Protein AF-A0A2L2YYV2-F1 (afdb_monomer_lite)

pLDDT: mean 86.92, std 9.96, range [48.88, 98.19]

Secondary structure (DSSP, 8-state):
----TTTEEEEEEE-TTT--EEEEEEE-HHHH-HHHHIIIIIIIHHIIIIIHHHHHHHHHHHHHHHHHHHHTT-

Foldseek 3Di:
DPDPVQQWDWDWDQDPPPSDTDIDIDGDPCNVDPVNCCCVVPVVCCCVVPVVVVVVVVVVVVVVVVVVVVVVVD

Sequence (74 aa):
NIPRFWEIDVTEVLDPGSNSSVYMAKPSEFRMNKLYYKVYYIWLYLFVMYFIPFLTLAVLNIFIWRAVQHANKD

InterPro domains:
  IPR053326 G-protein coupled receptor 1-like [PTHR47632] (1-69)

Organism: Parasteatoda tepidariorum (NCBI:txid114398)

Structure (mmCIF, N/CA/C/O backbone):
data_AF-A0A2L2YYV2-F1
#
_entry.id   AF-A0A2L2YYV2-F1
#
loop_
_atom_site.group_PDB
_atom_site.id
_atom_site.type_symbol
_atom_site.label_atom_id
_atom_site.label_alt_id
_atom_site.label_comp_id
_atom_site.label_asym_id
_atom_site.label_entity_id
_atom_site.label_seq_id
_atom_site.pdbx_PDB_ins_code
_atom_site.Cartn_x
_atom_site.Cartn_y
_atom_site.Cartn_z
_atom_site.occupancy
_atom_site.B_iso_or_equiv
_atom_site.auth_seq_id
_atom_site.auth_comp_id
_atom_site.auth_asym_id
_atom_site.auth_atom_id
_atom_site.pdbx_PDB_model_num
ATOM 1 N N . ASN A 1 1 ? 13.354 -2.529 1.556 1.00 48.88 1 ASN A N 1
ATOM 2 C CA . ASN A 1 1 ? 13.406 -2.581 0.080 1.00 48.88 1 ASN A CA 1
ATOM 3 C C . ASN A 1 1 ? 12.815 -3.894 -0.392 1.00 48.88 1 ASN A C 1
ATOM 5 O O . ASN A 1 1 ? 13.496 -4.904 -0.320 1.00 48.88 1 ASN A O 1
ATOM 9 N N . ILE A 1 2 ? 11.544 -3.891 -0.804 1.00 60.28 2 ILE A N 1
ATOM 10 C CA . ILE A 1 2 ? 10.936 -5.052 -1.466 1.00 60.28 2 ILE A CA 1
ATOM 11 C C . ILE A 1 2 ? 11.279 -4.935 -2.960 1.00 60.28 2 ILE A C 1
ATOM 13 O O . ILE A 1 2 ? 10.983 -3.892 -3.551 1.00 60.28 2 ILE A O 1
ATOM 17 N N . PRO A 1 3 ? 11.945 -5.931 -3.564 1.00 56.91 3 PRO A N 1
ATOM 18 C CA . PRO A 1 3 ? 12.264 -5.909 -4.987 1.00 56.91 3 PRO A CA 1
ATOM 19 C C . PRO A 1 3 ? 10.979 -5.874 -5.825 1.00 56.91 3 PRO A C 1
ATOM 21 O O . PRO A 1 3 ? 10.085 -6.703 -5.666 1.00 56.91 3 PRO A O 1
ATOM 24 N N . ARG A 1 4 ? 10.874 -4.880 -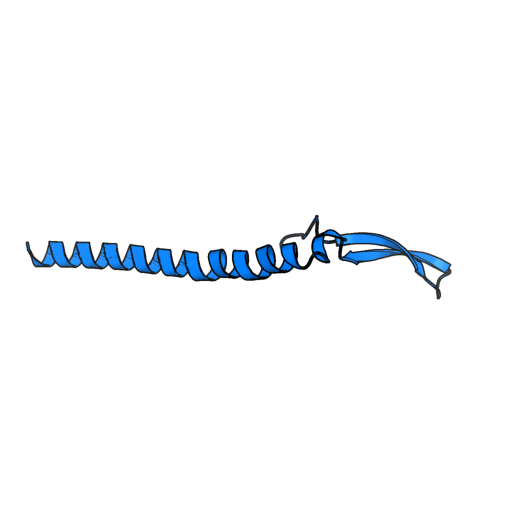6.715 1.00 71.31 4 ARG A N 1
ATOM 25 C CA . ARG A 1 4 ? 9.707 -4.682 -7.586 1.00 71.31 4 ARG A CA 1
ATOM 26 C C . ARG A 1 4 ? 9.878 -5.459 -8.886 1.00 71.31 4 ARG A C 1
ATOM 28 O O . ARG A 1 4 ? 10.080 -4.874 -9.946 1.00 71.31 4 ARG A O 1
ATOM 35 N N . PHE A 1 5 ? 9.818 -6.784 -8.771 1.00 71.69 5 PHE A N 1
ATOM 36 C CA . PHE A 1 5 ? 10.141 -7.719 -9.852 1.00 71.69 5 PHE A CA 1
ATOM 37 C C . PHE A 1 5 ? 9.352 -7.493 -11.147 1.00 71.69 5 PHE A C 1
ATOM 39 O O . PHE A 1 5 ? 9.850 -7.829 -12.210 1.00 71.69 5 PHE A O 1
ATOM 46 N N . TRP A 1 6 ? 8.135 -6.948 -11.074 1.00 74.12 6 TRP A N 1
ATOM 47 C CA . TRP A 1 6 ? 7.256 -6.780 -12.244 1.00 74.12 6 TRP A CA 1
ATOM 48 C C . TRP A 1 6 ? 7.166 -5.334 -12.738 1.00 74.12 6 TRP A C 1
ATOM 50 O O . TRP A 1 6 ? 6.466 -5.033 -13.702 1.00 74.12 6 TRP A O 1
ATOM 60 N N . GLU A 1 7 ? 7.859 -4.415 -12.068 1.00 82.25 7 GLU A N 1
ATOM 61 C CA . GLU A 1 7 ? 7.851 -2.993 -12.411 1.00 82.25 7 GLU A CA 1
ATOM 62 C C . GLU A 1 7 ? 9.110 -2.556 -13.168 1.00 82.25 7 GLU A C 1
ATOM 64 O O . GLU A 1 7 ? 9.195 -1.405 -13.603 1.00 82.25 7 GLU A O 1
ATOM 69 N N . ILE A 1 8 ? 10.093 -3.448 -13.298 1.00 86.69 8 ILE A N 1
ATOM 70 C CA . ILE A 1 8 ? 11.410 -3.158 -13.858 1.00 86.69 8 ILE A CA 1
ATOM 71 C C . ILE A 1 8 ? 11.701 -4.170 -14.961 1.00 86.69 8 ILE A C 1
ATOM 73 O O . ILE A 1 8 ? 11.797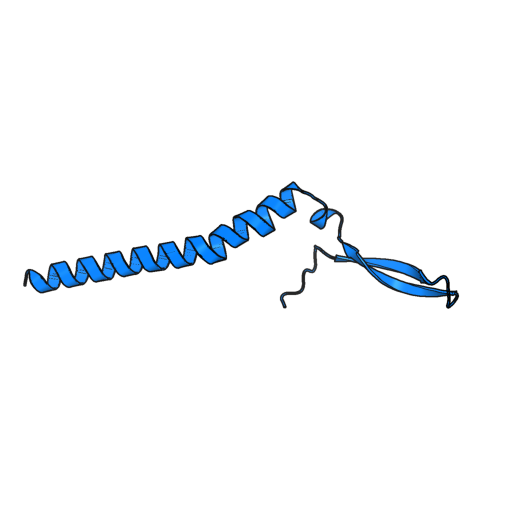 -5.363 -14.687 1.00 86.69 8 ILE A O 1
ATOM 77 N N . ASP A 1 9 ? 11.902 -3.664 -16.172 1.00 85.69 9 ASP A N 1
ATOM 78 C CA . ASP A 1 9 ? 12.473 -4.425 -17.278 1.00 85.69 9 ASP A CA 1
ATOM 79 C C . ASP A 1 9 ? 13.956 -4.078 -17.414 1.00 85.69 9 ASP A C 1
ATOM 81 O O . ASP A 1 9 ? 14.376 -2.951 -17.142 1.00 85.69 9 ASP A O 1
ATOM 85 N N . VAL A 1 10 ? 14.760 -5.036 -17.867 1.00 86.81 10 VAL A N 1
ATOM 86 C CA . VAL A 1 10 ? 16.177 -4.812 -18.167 1.00 86.81 10 VAL A CA 1
ATOM 87 C C . VAL A 1 10 ? 16.341 -4.759 -19.678 1.00 86.81 10 VAL A C 1
ATOM 89 O O . VAL A 1 10 ? 15.947 -5.688 -20.379 1.00 86.81 10 VAL A O 1
ATOM 92 N N . THR A 1 11 ? 16.912 -3.669 -20.184 1.00 84.25 11 THR A N 1
ATOM 93 C CA . THR A 1 11 ? 17.258 -3.532 -21.602 1.00 84.25 11 THR A CA 1
ATOM 94 C C . THR A 1 11 ? 18.739 -3.311 -21.784 1.00 84.25 11 THR A C 1
ATOM 96 O O . THR A 1 11 ? 19.355 -2.538 -21.050 1.00 84.25 11 THR A O 1
ATOM 99 N N . GLU A 1 12 ? 19.281 -3.966 -22.798 1.00 86.38 12 GLU A N 1
ATOM 100 C CA . GLU A 1 12 ? 20.628 -3.730 -23.288 1.00 86.38 12 GLU A CA 1
ATOM 101 C C . GLU A 1 12 ? 20.641 -2.438 -24.109 1.00 86.38 12 GLU A C 1
ATOM 103 O O . GLU A 1 12 ? 19.865 -2.272 -25.053 1.00 86.38 12 GLU A O 1
ATOM 108 N N . VAL A 1 13 ? 21.485 -1.494 -23.708 1.00 83.81 13 VAL A N 1
ATOM 109 C CA . VAL A 1 13 ? 21.690 -0.224 -24.401 1.00 83.81 13 VAL A CA 1
ATOM 110 C C . VAL A 1 13 ? 23.169 -0.120 -24.741 1.00 83.81 13 VAL A C 1
ATOM 112 O O . VAL A 1 13 ? 24.028 -0.397 -23.903 1.00 83.81 13 VAL A O 1
ATOM 115 N N . LEU A 1 14 ? 23.469 0.266 -25.981 1.00 85.81 14 LEU A N 1
ATOM 116 C CA . LEU A 1 14 ? 24.842 0.516 -26.402 1.00 85.81 14 LEU A CA 1
ATOM 117 C C . LEU A 1 14 ? 25.306 1.846 -25.801 1.00 85.81 14 LEU A C 1
ATOM 119 O O . LEU A 1 14 ? 24.692 2.884 -26.058 1.00 85.81 14 LEU A O 1
ATOM 123 N N . ASP A 1 15 ? 26.363 1.819 -24.997 1.00 79.75 15 ASP A N 1
ATOM 124 C CA . ASP A 1 15 ? 26.925 3.029 -24.408 1.00 79.75 15 ASP A CA 1
ATOM 125 C C . ASP A 1 15 ? 27.698 3.828 -25.480 1.00 79.75 15 ASP A C 1
ATOM 127 O O . ASP A 1 15 ? 28.686 3.316 -26.022 1.00 79.75 15 ASP A O 1
ATOM 131 N N . PRO A 1 16 ? 27.297 5.078 -25.793 1.00 76.56 16 PRO A N 1
ATOM 132 C CA . PRO A 1 16 ? 27.916 5.874 -26.854 1.00 76.56 16 PRO A CA 1
ATOM 133 C C . PRO A 1 16 ? 29.402 6.175 -26.624 1.00 76.56 16 PRO A C 1
ATOM 135 O O . PRO A 1 16 ? 30.113 6.483 -27.577 1.00 76.56 16 PRO A O 1
ATOM 138 N N . GLY A 1 17 ? 29.868 6.131 -25.369 1.00 79.69 17 GLY A N 1
ATOM 139 C CA . GLY A 1 17 ? 31.244 6.470 -24.998 1.00 79.69 17 GLY A CA 1
ATOM 140 C C . GLY A 1 17 ? 32.212 5.286 -24.975 1.00 79.69 17 GLY A C 1
ATOM 141 O O . GLY A 1 17 ? 33.389 5.464 -25.281 1.00 79.69 17 GLY A O 1
ATOM 142 N N . SER A 1 18 ? 31.743 4.085 -24.626 1.00 77.81 18 SER A N 1
ATOM 143 C CA . SER A 1 18 ? 32.599 2.898 -24.478 1.00 77.81 18 SER A CA 1
ATOM 144 C C . SER A 1 18 ? 32.401 1.837 -25.561 1.00 77.81 18 SER A C 1
ATOM 146 O O . SER A 1 18 ? 33.128 0.844 -25.568 1.00 77.81 18 SER A O 1
ATOM 148 N N . ASN A 1 19 ? 31.445 2.035 -26.483 1.00 79.31 19 ASN A N 1
ATOM 149 C CA . ASN A 1 19 ? 31.079 1.066 -27.524 1.00 79.31 19 ASN A CA 1
ATOM 150 C C . ASN A 1 19 ? 30.768 -0.332 -26.948 1.00 79.31 19 ASN A C 1
ATOM 152 O O . ASN A 1 19 ? 30.927 -1.353 -27.619 1.00 79.31 19 ASN A O 1
ATOM 156 N N . SER A 1 20 ? 30.359 -0.370 -25.678 1.00 79.81 20 SER A N 1
ATOM 157 C CA . SER A 1 20 ? 30.051 -1.581 -24.933 1.00 79.81 20 SER A CA 1
ATOM 158 C C . SER A 1 20 ? 28.561 -1.633 -24.609 1.00 79.81 20 SER A C 1
ATOM 160 O O . SER A 1 20 ? 27.894 -0.607 -24.456 1.00 79.81 20 SER A O 1
ATOM 162 N N . SER A 1 21 ? 28.017 -2.843 -24.554 1.00 82.00 21 SER A N 1
ATOM 163 C CA . SER A 1 21 ? 26.636 -3.095 -24.157 1.00 82.00 21 SER A CA 1
ATOM 164 C C . SER A 1 21 ? 26.496 -2.971 -22.640 1.00 82.00 21 SER A C 1
ATOM 166 O O . SER A 1 21 ? 27.116 -3.734 -21.894 1.00 82.00 21 SER A O 1
ATOM 168 N N . VAL A 1 22 ? 25.656 -2.048 -22.174 1.00 84.50 22 VAL A N 1
ATOM 169 C CA . VAL A 1 22 ? 25.338 -1.882 -20.752 1.00 84.50 22 VAL A CA 1
ATOM 170 C C . VAL A 1 22 ? 23.876 -2.247 -20.513 1.00 84.50 22 VAL A C 1
ATOM 172 O O . VAL A 1 22 ? 22.986 -1.878 -21.277 1.00 84.50 22 VAL A O 1
ATOM 175 N N . TYR A 1 23 ? 23.611 -2.963 -19.423 1.00 86.00 23 TYR A N 1
ATOM 176 C CA . TYR A 1 23 ? 22.251 -3.277 -18.995 1.00 86.00 23 TYR A CA 1
ATOM 177 C C . TYR A 1 23 ? 21.682 -2.127 -18.161 1.00 86.00 23 TYR A C 1
ATOM 179 O O . TYR A 1 23 ? 22.207 -1.802 -17.096 1.00 86.00 23 TYR 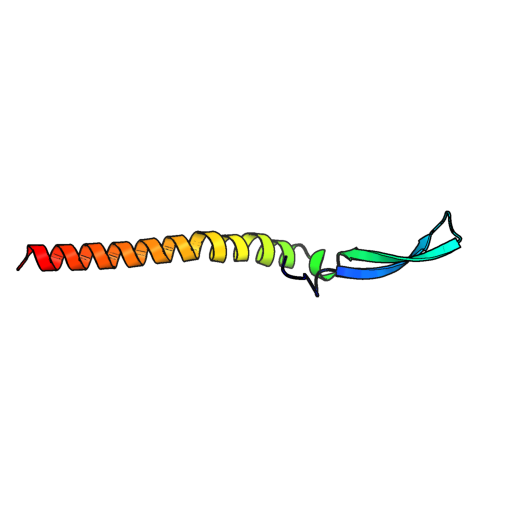A O 1
ATOM 187 N N . MET A 1 24 ? 20.586 -1.528 -18.623 1.00 82.69 24 MET A N 1
ATOM 188 C CA . MET A 1 24 ? 19.856 -0.490 -17.896 1.00 82.69 24 MET A CA 1
ATOM 189 C C . MET A 1 24 ? 18.481 -0.988 -17.454 1.00 82.69 24 MET A C 1
ATOM 191 O O . MET A 1 24 ? 17.758 -1.644 -18.204 1.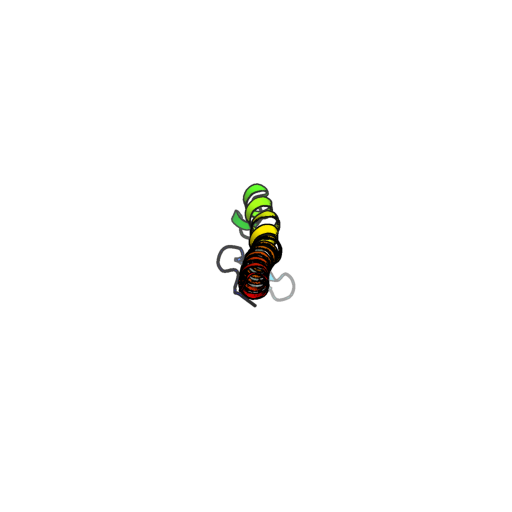00 82.69 24 MET A O 1
ATOM 195 N N . ALA A 1 25 ? 18.110 -0.631 -16.224 1.00 85.62 25 ALA A N 1
ATOM 196 C CA . ALA A 1 25 ? 16.773 -0.848 -15.691 1.00 85.62 25 ALA A CA 1
ATOM 197 C C . ALA A 1 25 ? 15.820 0.232 -16.225 1.00 85.62 25 ALA A C 1
ATOM 199 O O . ALA A 1 25 ? 16.020 1.422 -15.973 1.00 85.62 25 ALA A O 1
ATOM 200 N N . LYS A 1 26 ? 14.764 -0.178 -16.925 1.00 85.38 26 LYS A N 1
ATOM 201 C CA . LYS A 1 26 ? 13.687 0.693 -17.404 1.00 85.38 26 LYS A CA 1
ATOM 202 C C . LYS A 1 26 ? 12.368 0.342 -16.702 1.00 85.38 26 LYS A C 1
ATOM 204 O O . LYS A 1 26 ? 12.184 -0.801 -16.280 1.00 85.38 26 LYS A O 1
ATOM 209 N N . PRO A 1 27 ? 11.431 1.292 -16.549 1.00 84.44 27 PRO A N 1
ATOM 210 C CA . PRO A 1 27 ? 10.089 0.959 -16.086 1.00 84.44 27 PRO A CA 1
ATOM 211 C C . PRO A 1 27 ? 9.420 -0.009 -17.070 1.00 84.44 27 PRO A C 1
ATOM 213 O O . PRO A 1 27 ? 9.459 0.223 -18.279 1.00 84.44 27 PRO A O 1
ATOM 216 N N . SER A 1 28 ? 8.804 -1.070 -16.548 1.00 87.25 28 SER A N 1
ATOM 217 C CA . SER A 1 28 ? 8.039 -2.007 -17.372 1.00 87.25 28 SER A CA 1
ATOM 218 C C . SER A 1 28 ? 6.767 -1.360 -17.925 1.00 87.25 28 SER A C 1
ATOM 220 O O . SER A 1 28 ? 6.244 -0.389 -17.361 1.00 87.25 28 SER A O 1
ATOM 222 N N . GLU A 1 29 ? 6.214 -1.914 -19.007 1.00 83.94 29 GLU A N 1
ATOM 223 C CA . GLU A 1 29 ? 4.927 -1.457 -19.563 1.00 83.94 29 GLU A CA 1
ATOM 224 C C . GLU A 1 29 ? 3.808 -1.491 -18.514 1.00 83.94 29 GLU A C 1
ATOM 226 O O . GLU A 1 29 ? 2.964 -0.595 -18.440 1.00 83.94 29 GLU A O 1
ATOM 231 N N . PHE A 1 30 ? 3.857 -2.492 -17.635 1.00 80.69 30 PHE A N 1
ATOM 232 C CA . PHE A 1 30 ? 2.923 -2.641 -16.531 1.00 80.69 30 PHE A CA 1
ATOM 233 C C . PHE A 1 30 ? 2.996 -1.468 -15.545 1.00 80.69 30 PHE A C 1
ATOM 235 O O . PHE A 1 30 ? 1.965 -0.940 -15.127 1.00 80.69 30 PHE A O 1
ATOM 242 N N . ARG A 1 31 ? 4.203 -0.980 -15.232 1.00 83.00 31 ARG A N 1
ATOM 243 C CA . ARG A 1 31 ? 4.393 0.203 -14.381 1.00 83.00 31 ARG A CA 1
ATOM 244 C C . ARG A 1 31 ? 3.921 1.497 -15.040 1.00 83.00 31 ARG A C 1
ATOM 246 O O . ARG A 1 31 ? 3.467 2.400 -14.339 1.00 83.00 31 ARG A O 1
ATOM 253 N N . MET A 1 32 ? 3.996 1.593 -16.364 1.00 84.81 32 MET A N 1
ATOM 254 C CA . MET A 1 32 ? 3.517 2.760 -17.114 1.00 84.81 32 MET A CA 1
ATOM 255 C C . MET A 1 32 ? 1.986 2.824 -17.205 1.00 84.81 32 MET A C 1
ATOM 257 O O . MET A 1 32 ? 1.421 3.864 -17.558 1.00 84.81 32 MET A O 1
ATOM 261 N N . ASN A 1 33 ? 1.289 1.742 -16.850 1.00 89.19 33 ASN A N 1
ATOM 262 C CA . ASN A 1 33 ? -0.162 1.720 -16.825 1.00 89.19 33 ASN A CA 1
ATOM 263 C C . ASN A 1 33 ? -0.710 2.607 -15.689 1.00 89.19 33 ASN A C 1
ATOM 265 O O . ASN A 1 33 ? -0.580 2.312 -14.498 1.00 89.19 33 ASN A O 1
ATOM 269 N N . LYS A 1 34 ? -1.398 3.690 -16.071 1.00 88.00 34 LYS A N 1
ATOM 270 C CA . LYS A 1 34 ? -2.005 4.660 -15.143 1.00 88.00 34 LYS A CA 1
ATOM 271 C C . LYS A 1 34 ? -3.010 4.021 -14.179 1.00 88.00 34 LYS A C 1
ATOM 273 O O . LYS A 1 34 ? -3.116 4.460 -13.034 1.00 88.00 34 LYS A O 1
ATOM 278 N N . LEU A 1 35 ? -3.749 3.005 -14.631 1.00 89.50 35 LEU A N 1
ATOM 279 C CA . LEU A 1 35 ? -4.730 2.302 -13.806 1.00 89.50 35 LEU A CA 1
ATOM 280 C C . LEU A 1 35 ? -4.029 1.467 -12.735 1.00 89.50 35 LEU A C 1
ATOM 282 O O . LEU A 1 35 ? -4.385 1.582 -11.563 1.00 89.50 35 LEU A O 1
ATOM 286 N N . TYR A 1 36 ? -2.994 0.711 -13.119 1.00 87.00 36 TYR A N 1
ATOM 287 C CA . TYR A 1 36 ? -2.163 -0.032 -12.170 1.00 87.00 36 TYR A CA 1
ATOM 288 C C . TYR A 1 36 ? -1.566 0.906 -11.120 1.00 87.00 36 TYR A C 1
ATOM 290 O O . TYR A 1 36 ? -1.744 0.680 -9.925 1.00 87.00 36 TYR A O 1
ATOM 298 N N . TYR A 1 37 ? -0.947 2.008 -11.555 1.00 86.88 37 TYR A N 1
ATOM 299 C CA . TYR A 1 37 ? -0.346 2.977 -10.643 1.00 86.88 37 TYR A CA 1
ATOM 300 C C . TYR A 1 37 ? -1.363 3.521 -9.634 1.00 86.88 37 TYR A C 1
ATOM 302 O O . TYR A 1 37 ? -1.108 3.529 -8.432 1.00 86.88 37 TYR A O 1
ATOM 310 N N . LYS A 1 38 ? -2.547 3.935 -10.102 1.00 90.69 38 LYS A N 1
ATOM 311 C CA . LYS A 1 38 ? -3.590 4.488 -9.231 1.00 90.69 38 LYS A CA 1
ATOM 312 C C . LYS A 1 38 ? -4.094 3.456 -8.221 1.00 90.69 38 LYS A C 1
ATOM 314 O O . LYS A 1 38 ? -4.240 3.775 -7.048 1.00 90.69 38 LYS A O 1
ATOM 319 N N . VAL A 1 39 ? -4.368 2.229 -8.646 1.00 90.06 39 VAL A N 1
ATOM 320 C CA . VAL A 1 39 ? -4.888 1.189 -7.746 1.00 90.06 39 VAL A CA 1
ATOM 321 C C . VAL A 1 39 ? -3.820 0.735 -6.753 1.00 90.06 39 VAL A C 1
ATOM 323 O O . VAL A 1 39 ? -4.073 0.685 -5.553 1.00 90.06 39 VAL A O 1
ATOM 326 N N . TYR A 1 40 ? -2.610 0.455 -7.222 1.00 86.00 40 TYR A N 1
ATOM 327 C CA . TYR A 1 40 ? -1.562 -0.094 -6.373 1.00 86.00 40 TYR A CA 1
ATOM 328 C C . TYR A 1 40 ? -0.913 0.969 -5.475 1.00 86.00 40 TYR A C 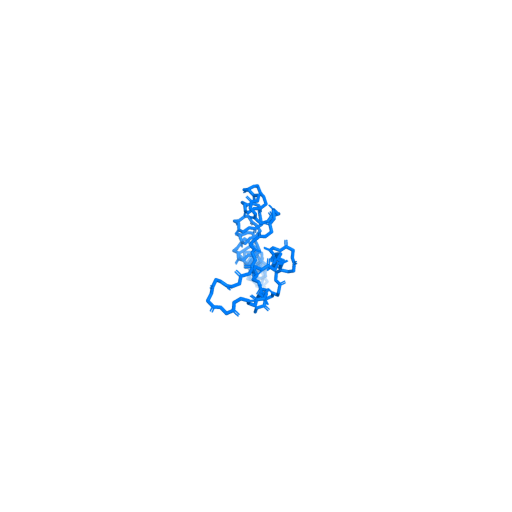1
ATOM 330 O O . TYR A 1 40 ? -0.888 0.817 -4.259 1.00 86.00 40 TYR A O 1
ATOM 338 N N . TYR A 1 41 ? -0.429 2.083 -6.029 1.00 85.06 41 TYR A N 1
ATOM 339 C CA . TYR A 1 41 ? 0.309 3.068 -5.228 1.00 85.06 41 TYR A CA 1
ATOM 340 C C . TYR A 1 41 ? -0.583 3.979 -4.399 1.00 85.06 41 TYR A C 1
ATOM 342 O O . TYR A 1 41 ? -0.155 4.418 -3.338 1.00 85.06 41 TYR A O 1
ATOM 350 N N . ILE A 1 42 ? -1.794 4.290 -4.865 1.00 88.88 42 ILE A N 1
ATOM 351 C CA . ILE A 1 42 ? -2.681 5.198 -4.131 1.00 88.88 42 ILE A CA 1
ATOM 352 C C . ILE A 1 42 ? -3.624 4.382 -3.257 1.00 88.88 42 ILE A C 1
ATOM 354 O O . ILE A 1 42 ? -3.586 4.517 -2.037 1.00 88.88 42 ILE A O 1
ATOM 358 N N . TRP A 1 43 ? -4.445 3.514 -3.851 1.00 93.00 43 TRP A N 1
ATOM 359 C CA . TRP A 1 43 ? -5.490 2.830 -3.089 1.00 93.00 43 TRP A CA 1
ATOM 360 C C . TRP A 1 43 ? -4.940 1.782 -2.125 1.00 93.00 43 TRP A C 1
ATOM 362 O O . TRP A 1 43 ? -5.274 1.838 -0.944 1.00 93.00 43 TRP A O 1
ATOM 372 N N . LEU A 1 44 ? -4.084 0.860 -2.577 1.00 91.25 44 LEU A N 1
ATOM 373 C CA . LEU A 1 44 ? -3.537 -0.171 -1.687 1.00 91.25 44 LEU A CA 1
ATOM 374 C C . LEU A 1 44 ? -2.732 0.459 -0.545 1.00 91.25 44 LEU A C 1
ATOM 376 O O . LEU A 1 44 ? -2.912 0.081 0.608 1.00 91.25 44 LEU A O 1
ATOM 380 N N . TYR A 1 45 ? -1.890 1.450 -0.851 1.00 88.19 45 TYR A N 1
ATOM 381 C CA . TYR A 1 45 ? -1.116 2.166 0.162 1.00 88.19 45 TYR A CA 1
ATOM 382 C C . TYR A 1 45 ? -2.027 2.865 1.175 1.00 88.19 45 TYR A C 1
ATOM 384 O O . TYR A 1 45 ? -1.834 2.716 2.379 1.00 88.19 45 TYR A O 1
ATOM 392 N N . LEU A 1 46 ? -3.065 3.567 0.707 1.00 93.75 46 LEU A N 1
ATOM 393 C CA . LEU A 1 46 ? -4.033 4.229 1.579 1.00 93.75 46 LEU A CA 1
ATOM 394 C C . LEU A 1 46 ? -4.734 3.220 2.498 1.00 93.75 46 LEU A C 1
ATOM 396 O O . LEU A 1 46 ? -4.786 3.414 3.714 1.00 93.75 46 LEU A O 1
ATOM 400 N N . PHE A 1 47 ? -5.238 2.119 1.939 1.00 95.19 47 PHE A N 1
ATOM 401 C CA . PHE A 1 47 ? -5.959 1.118 2.718 1.00 95.19 47 PHE A CA 1
ATOM 402 C C . PHE A 1 47 ? -5.052 0.392 3.711 1.00 95.19 47 PHE A C 1
ATOM 404 O O . PHE A 1 47 ? -5.368 0.314 4.895 1.00 95.19 47 PHE A O 1
ATOM 411 N N . VAL A 1 48 ? -3.916 -0.126 3.251 1.00 94.38 48 VAL A N 1
ATOM 412 C CA . VAL A 1 48 ? -3.043 -0.960 4.080 1.00 94.38 48 VAL A CA 1
ATOM 413 C C . VAL A 1 48 ? -2.317 -0.131 5.131 1.00 94.38 48 VAL A C 1
ATOM 415 O O . VAL A 1 48 ? -2.204 -0.570 6.270 1.00 94.38 48 VAL A O 1
ATOM 418 N N . MET A 1 49 ? -1.844 1.066 4.780 1.00 92.75 49 MET A N 1
ATOM 419 C CA . MET A 1 49 ? -1.002 1.855 5.677 1.00 92.75 49 MET A CA 1
ATOM 420 C C . MET A 1 49 ? -1.789 2.789 6.597 1.00 92.75 49 MET A C 1
ATOM 422 O O . MET A 1 49 ? -1.294 3.123 7.669 1.00 92.75 49 MET A O 1
ATOM 426 N N . TYR A 1 50 ? -3.008 3.189 6.222 1.00 93.06 50 TYR A N 1
ATOM 427 C CA . TYR A 1 50 ? -3.817 4.101 7.038 1.00 93.06 50 TYR A CA 1
ATOM 428 C C . TYR A 1 50 ? -5.132 3.477 7.482 1.00 93.06 50 TYR A C 1
ATOM 430 O O . TYR A 1 50 ? -5.412 3.441 8.679 1.00 93.06 50 TYR A O 1
ATOM 438 N N . PHE A 1 51 ? -5.934 2.961 6.547 1.00 95.88 51 PHE A N 1
ATOM 439 C CA . PHE A 1 51 ? -7.277 2.484 6.877 1.00 95.88 51 PHE A CA 1
ATOM 440 C C . PHE A 1 51 ? -7.251 1.280 7.823 1.00 95.88 51 PHE A C 1
ATOM 442 O O . PHE A 1 51 ? -7.950 1.292 8.831 1.00 95.88 51 PHE A O 1
ATOM 449 N N . ILE A 1 52 ? -6.426 0.264 7.547 1.00 96.25 52 ILE A N 1
ATOM 450 C CA . ILE A 1 52 ? -6.336 -0.942 8.383 1.00 96.25 52 ILE A CA 1
ATOM 451 C C . ILE A 1 52 ? -5.821 -0.613 9.794 1.00 96.25 52 ILE A C 1
ATOM 453 O O . ILE A 1 52 ? -6.487 -1.012 10.753 1.00 96.25 52 ILE A O 1
ATOM 457 N N . PRO A 1 53 ? -4.707 0.126 9.981 1.00 96.50 53 PRO A N 1
ATOM 458 C CA . PRO A 1 53 ? -4.252 0.501 11.318 1.00 96.50 53 PRO A CA 1
ATOM 459 C C . PRO A 1 53 ? -5.286 1.326 12.083 1.00 96.50 53 PRO A C 1
ATOM 461 O O . PRO A 1 53 ? -5.547 1.049 13.252 1.00 96.50 53 PRO A O 1
ATOM 464 N N . PHE A 1 54 ? -5.931 2.289 11.418 1.00 97.19 54 PHE A N 1
ATOM 465 C CA . PHE A 1 54 ? -6.964 3.112 12.039 1.00 97.19 54 PHE A CA 1
ATOM 466 C C . PHE A 1 54 ? -8.191 2.290 12.443 1.00 97.19 54 PHE A C 1
ATOM 468 O O . PHE A 1 54 ? -8.671 2.407 13.568 1.00 97.19 54 PHE A O 1
ATOM 475 N N . LEU A 1 55 ? -8.673 1.416 11.559 1.00 97.81 55 LEU A N 1
ATOM 476 C CA . LEU A 1 55 ? -9.801 0.535 11.841 1.00 97.81 55 LEU A CA 1
ATOM 477 C C . LEU A 1 55 ? -9.476 -0.424 12.989 1.00 97.81 55 LEU A C 1
ATOM 479 O O . LEU A 1 55 ? -10.301 -0.617 13.876 1.00 97.81 55 LEU A O 1
ATOM 483 N N . THR A 1 56 ? -8.265 -0.980 13.005 1.00 97.81 56 THR A N 1
ATOM 484 C CA . THR A 1 56 ? -7.799 -1.861 14.084 1.00 97.81 56 THR A CA 1
ATOM 485 C C . THR A 1 56 ? -7.798 -1.117 15.415 1.00 97.81 56 THR A C 1
ATOM 487 O O . THR A 1 56 ? -8.354 -1.611 16.392 1.00 97.81 56 THR A O 1
ATOM 490 N N . LEU A 1 57 ? -7.255 0.104 15.451 1.00 97.56 57 LEU A N 1
ATOM 491 C CA . LEU A 1 57 ? -7.300 0.952 16.640 1.00 97.56 57 LEU A CA 1
ATOM 492 C C . LEU A 1 57 ? -8.738 1.251 17.065 1.00 97.56 57 LEU A C 1
ATOM 494 O O . LEU A 1 57 ? -9.049 1.134 18.246 1.00 97.56 57 LEU A O 1
ATOM 498 N N . ALA A 1 58 ? -9.623 1.606 16.136 1.00 97.81 58 ALA A N 1
ATOM 499 C CA . ALA A 1 58 ? -11.019 1.895 16.443 1.00 97.81 58 ALA A CA 1
ATOM 500 C C . ALA A 1 58 ? -11.725 0.675 17.053 1.00 97.81 58 ALA A C 1
ATOM 502 O O . ALA A 1 58 ? -12.368 0.787 18.093 1.00 97.81 58 ALA A O 1
ATOM 503 N N . VAL A 1 59 ? -11.550 -0.505 16.455 1.00 98.19 59 VAL A N 1
ATOM 504 C CA . VAL A 1 59 ? -12.127 -1.765 16.939 1.00 98.19 59 VAL A CA 1
ATOM 505 C C . VAL A 1 59 ? -11.597 -2.120 18.329 1.00 98.19 59 VAL A C 1
ATOM 507 O O . VAL A 1 59 ? -12.385 -2.421 19.224 1.00 98.19 59 VAL A O 1
ATOM 510 N N . LEU A 1 60 ? -10.283 -2.024 18.547 1.00 97.75 60 LEU A N 1
ATOM 511 C CA . LEU A 1 60 ? -9.678 -2.269 19.858 1.00 97.75 60 LEU A CA 1
ATOM 512 C C . LEU A 1 60 ? -10.186 -1.278 20.913 1.00 97.75 60 LEU A C 1
ATOM 514 O O . LEU A 1 60 ? -10.554 -1.691 22.010 1.00 97.75 60 LEU A O 1
ATOM 518 N N . ASN A 1 61 ? -10.286 0.010 20.577 1.00 97.50 61 ASN A N 1
ATOM 519 C CA . ASN A 1 61 ? -10.837 1.023 21.480 1.00 97.50 61 ASN A CA 1
ATOM 520 C C . ASN A 1 61 ? -12.311 0.757 21.818 1.00 97.50 61 ASN A C 1
ATOM 522 O O . ASN A 1 61 ? -12.710 0.918 22.969 1.00 97.50 61 ASN A O 1
ATOM 526 N N . ILE A 1 62 ? -13.117 0.292 20.858 1.00 97.75 62 ILE A N 1
ATOM 527 C CA . ILE A 1 62 ? -14.507 -0.113 21.110 1.00 97.75 62 ILE A CA 1
ATOM 528 C C . ILE A 1 62 ? -14.558 -1.297 22.081 1.00 97.75 62 ILE A C 1
ATOM 530 O O . ILE A 1 62 ? -15.389 -1.303 22.991 1.00 97.75 62 ILE A O 1
ATOM 534 N N . PHE A 1 63 ? -13.680 -2.291 21.923 1.00 97.56 63 PHE A N 1
ATOM 535 C CA . PHE A 1 63 ? -13.615 -3.422 22.850 1.00 97.56 63 PHE A CA 1
ATOM 536 C C . PHE A 1 63 ? -13.224 -2.992 24.263 1.00 97.56 63 PHE A C 1
ATOM 538 O O . PHE A 1 63 ? -13.883 -3.401 25.218 1.00 97.56 63 PHE A O 1
ATOM 545 N N . ILE A 1 64 ? -12.221 -2.122 24.396 1.00 96.50 64 ILE A N 1
ATOM 546 C CA . ILE A 1 64 ? -11.812 -1.561 25.690 1.00 96.50 64 ILE A CA 1
ATOM 547 C C . ILE A 1 64 ? -12.977 -0.797 26.327 1.00 96.50 64 ILE A C 1
ATOM 549 O O . ILE A 1 64 ? -13.299 -1.033 27.489 1.00 96.50 64 ILE A O 1
ATOM 553 N N . TRP A 1 65 ? -13.660 0.064 25.567 1.00 96.81 65 TRP A N 1
ATOM 554 C CA . TRP A 1 65 ? -14.810 0.820 26.066 1.00 96.81 65 TRP A CA 1
ATOM 555 C C . TRP A 1 65 ? -15.926 -0.097 26.580 1.00 96.81 65 TRP A C 1
ATOM 557 O O . TRP A 1 65 ? -16.459 0.123 27.668 1.00 96.81 65 TRP A O 1
ATOM 567 N N . ARG A 1 66 ? -16.245 -1.169 25.842 1.00 95.69 66 ARG A N 1
ATOM 568 C CA . ARG A 1 66 ? -17.240 -2.163 26.274 1.00 95.69 66 ARG A CA 1
ATOM 569 C C . ARG A 1 66 ? -16.820 -2.882 27.554 1.00 95.69 66 ARG A C 1
ATOM 571 O O . ARG A 1 66 ? -17.662 -3.070 28.427 1.00 95.69 66 ARG A O 1
ATOM 578 N N . ALA A 1 67 ? -15.548 -3.256 27.673 1.00 95.88 67 ALA A N 1
ATOM 579 C CA . ALA A 1 67 ? -15.023 -3.924 28.861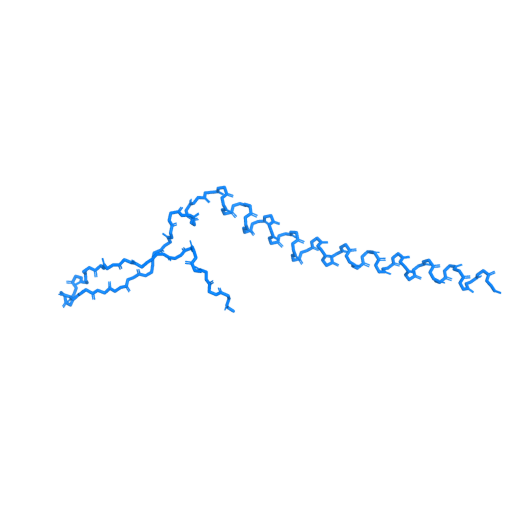 1.00 95.88 67 ALA A CA 1
ATOM 580 C C . ALA A 1 67 ? -15.093 -3.021 30.104 1.00 95.88 67 ALA A C 1
ATOM 582 O O . ALA A 1 67 ? -15.589 -3.450 31.142 1.00 95.88 67 ALA A O 1
ATOM 583 N N . VAL A 1 68 ? -14.694 -1.750 29.981 1.00 95.69 68 VAL A N 1
ATOM 584 C CA . VAL A 1 68 ? -14.795 -0.762 31.072 1.00 95.69 68 VAL A CA 1
ATOM 585 C C . VAL A 1 68 ? -16.251 -0.524 31.468 1.00 95.69 68 VAL A C 1
ATOM 587 O O . VAL A 1 68 ? -16.580 -0.477 32.650 1.00 95.69 68 VAL A O 1
ATOM 590 N N . GLN A 1 69 ? -17.150 -0.413 30.488 1.00 95.25 69 GLN A N 1
ATOM 591 C CA . GLN A 1 69 ? -18.570 -0.207 30.756 1.00 95.25 69 GLN A CA 1
ATOM 592 C C . GLN A 1 69 ? -19.218 -1.395 31.479 1.00 95.25 69 GLN A C 1
ATOM 594 O O . GLN A 1 69 ? -20.174 -1.181 32.225 1.00 95.25 69 GLN A O 1
ATOM 599 N N . HIS A 1 70 ? -18.745 -2.618 31.230 1.00 94.44 70 HIS A N 1
ATOM 600 C CA . HIS A 1 70 ? -19.195 -3.809 31.943 1.00 94.44 70 HIS A CA 1
ATOM 601 C C . HIS A 1 70 ? -18.667 -3.822 33.380 1.00 94.44 70 HIS A C 1
ATOM 603 O O . HIS A 1 70 ? -19.474 -3.941 34.291 1.00 94.44 70 HIS A O 1
ATOM 609 N N . ALA A 1 71 ? -17.368 -3.576 33.577 1.00 92.38 71 ALA A N 1
ATOM 610 C CA . ALA A 1 71 ? -16.744 -3.554 34.901 1.00 92.38 71 ALA A CA 1
ATOM 611 C C . ALA A 1 71 ? -17.295 -2.456 35.828 1.00 92.38 71 ALA A C 1
ATOM 613 O O . ALA A 1 71 ? -17.342 -2.646 37.030 1.00 92.38 71 ALA A O 1
ATOM 614 N N . ASN A 1 72 ? -17.731 -1.316 35.282 1.00 89.12 72 ASN A N 1
ATOM 615 C CA . ASN A 1 72 ? -18.365 -0.249 36.070 1.00 89.12 72 ASN A CA 1
ATOM 616 C C . ASN A 1 72 ? -19.834 -0.536 36.442 1.00 89.12 72 ASN A C 1
ATOM 618 O O . ASN A 1 72 ? -20.441 0.266 37.151 1.00 89.12 72 ASN A O 1
ATOM 622 N N . LYS A 1 73 ? -20.446 -1.583 35.874 1.00 83.88 73 LYS A N 1
ATOM 623 C CA . LYS A 1 73 ? -21.826 -1.995 36.179 1.00 83.88 73 LYS A CA 1
ATOM 624 C C . LYS A 1 73 ? -21.895 -3.124 37.213 1.00 83.88 73 LYS A C 1
ATOM 626 O O . LYS A 1 73 ? -22.985 -3.329 37.745 1.00 83.88 73 LYS A O 1
ATOM 631 N N . ASP A 1 74 ? -20.783 -3.818 37.446 1.00 60.19 74 ASP A N 1
ATOM 632 C CA . ASP A 1 74 ? -20.604 -4.812 38.512 1.00 60.19 74 ASP A CA 1
ATOM 633 C C . ASP A 1 74 ? -20.141 -4.125 39.811 1.00 60.19 74 ASP A C 1
ATOM 635 O O . ASP A 1 74 ? -20.539 -4.599 40.900 1.00 60.19 74 ASP A O 1
#

Radius of gyration: 24.3 Å; chains: 1; bounding box: 54×14×66 Å